Protein AF-A0A0S4WF30-F1 (afdb_monomer_lite)

Sequence (132 aa):
MYVVAPAELFLPPLSKRRRCMREQTQSPQMLAFARQHQLIAQLAAQAGRIGKRAKPPVAATVRQLDTVSEQIHAMTEDTCARLLNVSTGLVGILQLLEVWSDRAWECRCLHCLLAPLKRELDGALNDVQGML

Secondary structure (DSSP, 8-state):
--PPP-----PPPS-------------TTTTHHHHHHHHHHHHHHHHTTS-TTTHHHHHHHHHHHHHHHHHHHHHHHHHHHHHHHHHHHHHHHHHHHHHHTTT-HHHHHHHHHHHHHHHHHHHHHHHHHHH-

Structure (mmCIF, N/CA/C/O backbone):
data_AF-A0A0S4WF30-F1
#
_entry.id   AF-A0A0S4WF30-F1
#
loop_
_atom_site.group_PDB
_atom_site.id
_atom_site.type_symbol
_atom_site.label_atom_id
_atom_site.label_alt_id
_atom_site.label_comp_id
_atom_site.label_asym_id
_atom_site.label_entity_id
_atom_site.label_seq_id
_atom_site.pdbx_PDB_ins_code
_atom_site.Cartn_x
_atom_site.Cartn_y
_atom_site.Cartn_z
_atom_site.occupancy
_atom_site.B_iso_or_equiv
_atom_site.auth_seq_id
_atom_site.auth_comp_id
_atom_site.auth_asym_id
_atom_site.auth_atom_id
_atom_site.pdbx_PDB_model_num
ATOM 1 N N . MET A 1 1 ? 56.055 -41.477 -17.124 1.00 40.41 1 MET A N 1
ATOM 2 C CA . MET A 1 1 ? 55.718 -40.459 -16.101 1.00 40.41 1 MET A CA 1
ATOM 3 C C . MET A 1 1 ? 55.179 -39.262 -16.870 1.00 40.41 1 MET A C 1
ATOM 5 O O . MET A 1 1 ? 55.963 -38.641 -17.560 1.00 40.41 1 MET A O 1
ATOM 9 N N . TYR A 1 2 ? 53.883 -38.985 -16.981 1.00 37.72 2 TYR 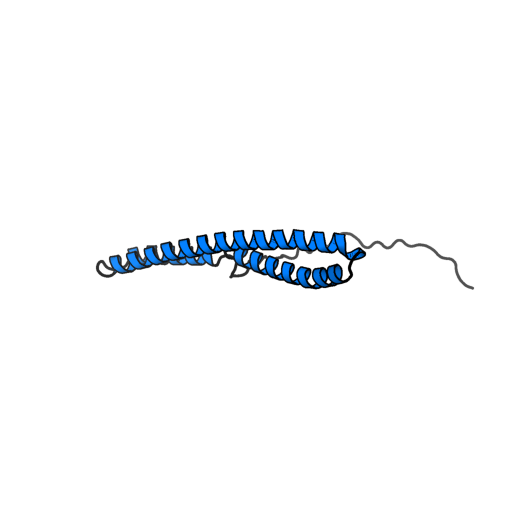A N 1
ATOM 10 C CA . TYR A 1 2 ? 52.804 -39.004 -15.989 1.00 37.72 2 TYR A CA 1
ATOM 11 C C . TYR A 1 2 ? 51.571 -39.807 -16.445 1.00 37.72 2 TYR A C 1
ATOM 13 O O . TYR A 1 2 ? 51.490 -40.256 -17.582 1.00 37.72 2 TYR A O 1
ATOM 21 N N . VAL A 1 3 ? 50.692 -40.059 -15.478 1.00 40.78 3 VAL A N 1
ATOM 22 C CA . VAL A 1 3 ? 49.740 -41.171 -15.367 1.00 40.78 3 VAL A CA 1
ATOM 23 C C . VAL A 1 3 ? 48.350 -40.827 -15.921 1.00 40.78 3 VAL A C 1
ATOM 25 O O . VAL A 1 3 ? 47.902 -39.686 -15.867 1.00 40.78 3 VAL A O 1
ATOM 28 N N . VAL A 1 4 ? 47.710 -41.872 -16.446 1.00 38.12 4 VAL A N 1
ATOM 29 C CA . VAL A 1 4 ? 46.354 -42.003 -17.003 1.00 38.12 4 VAL A CA 1
ATOM 30 C C . VAL A 1 4 ? 45.255 -41.752 -15.949 1.00 38.12 4 VAL A C 1
ATOM 32 O O . VAL A 1 4 ? 45.435 -42.069 -14.777 1.00 38.12 4 VAL A O 1
ATOM 35 N N . ALA A 1 5 ? 44.115 -41.197 -16.383 1.00 43.31 5 ALA A N 1
ATOM 36 C CA . ALA A 1 5 ? 42.891 -40.946 -15.601 1.00 43.31 5 ALA A CA 1
ATOM 37 C C . ALA A 1 5 ? 42.249 -42.234 -15.014 1.00 43.31 5 ALA A C 1
ATOM 39 O O . ALA A 1 5 ? 42.604 -43.335 -15.438 1.00 43.31 5 ALA A O 1
ATOM 40 N N . PRO A 1 6 ? 41.257 -42.128 -14.101 1.00 46.47 6 PRO A N 1
ATOM 41 C CA . PRO A 1 6 ? 39.880 -42.144 -14.613 1.00 46.47 6 PRO A CA 1
ATOM 42 C C . PRO A 1 6 ? 38.854 -41.298 -13.833 1.00 46.47 6 PRO A C 1
ATOM 44 O O . PRO A 1 6 ? 39.090 -40.791 -12.739 1.00 46.47 6 PRO A O 1
ATOM 47 N N . ALA A 1 7 ? 37.695 -41.163 -14.475 1.00 46.97 7 ALA A N 1
ATOM 48 C CA . ALA A 1 7 ? 36.462 -40.581 -13.977 1.00 46.97 7 ALA A CA 1
ATOM 49 C C . ALA A 1 7 ? 35.931 -41.296 -12.725 1.00 46.97 7 ALA A C 1
ATOM 51 O O . ALA A 1 7 ? 35.759 -42.508 -12.740 1.00 46.97 7 ALA A O 1
ATOM 52 N N . GLU A 1 8 ? 35.565 -40.520 -11.708 1.00 40.75 8 GLU A N 1
ATOM 53 C CA . GLU A 1 8 ? 34.699 -40.952 -10.611 1.00 40.75 8 GLU A CA 1
ATOM 54 C C . GLU A 1 8 ? 33.639 -39.864 -10.401 1.00 40.75 8 GLU A C 1
ATOM 56 O O . GLU A 1 8 ? 33.913 -38.752 -9.942 1.00 40.75 8 GLU A O 1
ATOM 61 N N . LEU A 1 9 ? 32.415 -40.196 -10.818 1.00 46.38 9 LEU A N 1
ATOM 62 C CA . 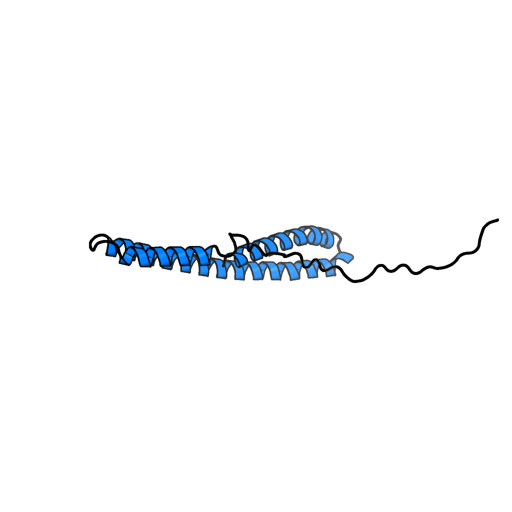LEU A 1 9 ? 31.187 -39.515 -10.438 1.00 46.38 9 LEU A CA 1
ATOM 63 C C . LEU A 1 9 ? 31.073 -39.516 -8.909 1.00 46.38 9 LEU A C 1
ATOM 65 O O . LEU A 1 9 ? 30.787 -40.551 -8.318 1.00 46.38 9 LEU A O 1
ATOM 69 N N . PHE A 1 10 ? 31.176 -38.351 -8.275 1.00 42.16 10 PHE A N 1
ATOM 70 C CA . PHE A 1 10 ? 30.738 -38.174 -6.890 1.00 42.16 10 PHE A CA 1
ATOM 71 C C . PHE A 1 10 ? 29.670 -37.084 -6.810 1.00 42.16 10 PHE A C 1
ATOM 73 O O . PHE A 1 10 ? 29.922 -35.929 -6.476 1.00 42.16 10 PHE A O 1
ATOM 80 N N . LEU A 1 11 ? 28.441 -37.495 -7.127 1.00 44.25 11 LEU A N 1
ATOM 81 C CA . LEU A 1 11 ? 27.222 -36.887 -6.601 1.00 44.25 11 LEU A CA 1
ATOM 82 C C . LEU A 1 11 ? 27.082 -37.289 -5.122 1.00 44.25 11 LEU A C 1
ATOM 84 O O . LEU A 1 11 ? 26.982 -38.485 -4.843 1.00 44.25 11 LEU A O 1
ATOM 88 N N . PRO A 1 12 ? 27.019 -36.349 -4.163 1.00 52.84 12 PRO A N 1
ATOM 89 C CA . PRO A 1 12 ? 26.540 -36.651 -2.823 1.00 52.84 12 PRO A CA 1
ATOM 90 C C . PRO A 1 12 ? 24.999 -36.548 -2.746 1.00 52.84 12 PRO A C 1
ATOM 92 O O . PRO A 1 12 ? 24.372 -35.852 -3.549 1.00 52.84 12 PRO A O 1
ATOM 95 N N . PRO A 1 13 ? 24.360 -37.258 -1.798 1.00 40.44 13 PRO A N 1
ATOM 96 C CA . PRO A 1 13 ? 22.966 -37.675 -1.907 1.00 40.44 13 PRO A CA 1
ATOM 97 C C . PRO A 1 13 ? 21.943 -36.605 -1.501 1.00 40.44 13 PRO A C 1
ATOM 99 O O . PRO A 1 13 ? 22.110 -35.853 -0.537 1.00 40.44 13 PRO A O 1
ATOM 102 N N . LEU A 1 14 ? 20.804 -36.643 -2.199 1.00 49.72 14 LEU A N 1
ATOM 103 C CA . LEU A 1 14 ? 19.533 -36.033 -1.819 1.00 49.72 14 LEU A CA 1
ATOM 104 C C . LEU A 1 14 ? 18.993 -36.670 -0.532 1.00 49.72 14 LEU A C 1
ATOM 106 O O . LEU A 1 14 ? 18.210 -37.609 -0.593 1.00 49.72 14 LEU A O 1
ATOM 110 N N . SER A 1 15 ? 19.357 -36.139 0.634 1.00 46.88 15 SER A N 1
ATOM 111 C CA . SER A 1 15 ? 18.512 -36.218 1.835 1.00 46.88 15 SER A CA 1
ATOM 112 C C . SER A 1 15 ? 19.164 -35.510 3.014 1.00 46.88 15 SER A C 1
ATOM 114 O O . SER A 1 15 ? 19.949 -36.098 3.754 1.00 46.88 15 SER A O 1
ATOM 116 N N . LYS A 1 16 ? 18.752 -34.270 3.269 1.00 39.53 16 LYS A N 1
ATOM 117 C CA . LYS A 1 16 ? 18.516 -33.809 4.639 1.00 39.53 16 LYS A CA 1
ATOM 118 C C . LYS A 1 16 ? 17.561 -32.633 4.596 1.00 39.53 16 LYS A C 1
ATOM 120 O O . LYS A 1 16 ? 17.930 -31.488 4.357 1.00 39.53 16 LYS A O 1
ATOM 125 N N . ARG A 1 17 ? 16.297 -32.977 4.846 1.00 49.06 17 ARG A N 1
ATOM 126 C CA . ARG A 1 17 ? 15.286 -32.101 5.426 1.00 49.06 17 ARG A CA 1
ATOM 127 C C . ARG A 1 17 ? 15.953 -31.122 6.397 1.00 49.06 17 ARG A C 1
ATOM 129 O O . ARG A 1 17 ? 16.301 -31.494 7.511 1.00 49.06 17 ARG A O 1
ATOM 136 N N . ARG A 1 18 ? 16.039 -29.862 5.999 1.00 42.53 18 ARG A N 1
ATOM 137 C CA . ARG A 1 18 ? 15.764 -28.749 6.901 1.00 42.53 18 ARG A CA 1
ATOM 138 C C . ARG A 1 18 ? 14.727 -27.868 6.229 1.00 42.53 18 ARG A C 1
ATOM 140 O O . ARG A 1 18 ? 14.990 -26.764 5.780 1.00 42.53 18 ARG A O 1
ATOM 147 N N . ARG A 1 19 ? 13.497 -28.391 6.245 1.00 48.81 19 ARG A N 1
ATOM 148 C CA . ARG A 1 19 ? 12.309 -27.585 6.533 1.00 48.81 19 ARG A CA 1
ATOM 149 C C . ARG A 1 19 ? 12.519 -27.022 7.946 1.00 48.81 19 ARG A C 1
ATOM 151 O O . ARG A 1 19 ? 11.948 -27.522 8.906 1.00 48.81 19 ARG A O 1
ATOM 158 N N . CYS A 1 20 ? 13.455 -26.087 8.088 1.00 33.12 20 CYS A N 1
ATOM 159 C CA . CYS A 1 20 ? 13.509 -25.251 9.267 1.00 33.12 20 CYS A CA 1
ATOM 160 C C . CYS A 1 20 ? 12.384 -24.266 9.043 1.00 33.12 20 CYS A C 1
ATOM 162 O O . CYS A 1 20 ? 12.428 -23.489 8.091 1.00 33.12 20 CYS A O 1
ATOM 164 N N . MET A 1 21 ? 11.341 -24.423 9.848 1.00 37.91 21 MET A N 1
ATOM 165 C CA . MET A 1 21 ? 10.472 -23.347 10.272 1.00 37.91 21 MET A CA 1
ATOM 166 C C . MET A 1 21 ? 11.028 -21.968 9.879 1.00 37.91 21 MET A C 1
ATOM 168 O O . MET A 1 21 ? 11.776 -21.355 10.629 1.00 37.91 21 MET A O 1
ATOM 172 N N . ARG A 1 22 ? 10.554 -21.414 8.758 1.00 39.84 22 ARG A N 1
ATOM 173 C CA . ARG A 1 22 ? 9.911 -20.117 8.917 1.00 39.84 22 ARG A CA 1
ATOM 174 C C . ARG A 1 22 ? 8.652 -20.436 9.705 1.00 39.84 22 ARG A C 1
ATOM 176 O O . ARG A 1 22 ? 7.573 -20.604 9.153 1.00 39.84 22 ARG A O 1
ATOM 183 N N . GLU A 1 23 ? 8.834 -20.592 11.013 1.00 39.62 23 GLU A N 1
ATOM 184 C CA . GLU A 1 23 ? 7.967 -19.926 11.956 1.00 39.62 23 GLU A CA 1
ATOM 185 C C . GLU A 1 23 ? 7.931 -18.514 11.394 1.00 39.62 23 GLU A C 1
ATOM 187 O O . GLU A 1 23 ? 8.845 -17.712 11.569 1.00 39.62 23 GLU A O 1
ATOM 192 N N . GLN A 1 24 ? 6.926 -18.261 10.559 1.00 42.97 24 GLN A N 1
ATOM 193 C CA . GLN A 1 24 ? 6.310 -16.965 10.545 1.00 42.97 24 GLN A CA 1
ATOM 194 C C . GLN A 1 24 ? 5.841 -16.807 11.988 1.00 42.97 24 GLN A C 1
ATOM 196 O O . GLN A 1 24 ? 4.691 -17.068 12.324 1.00 42.97 24 GLN A O 1
ATOM 201 N N . THR A 1 25 ? 6.761 -16.421 12.870 1.00 41.66 25 THR A N 1
ATOM 202 C CA . THR A 1 25 ? 6.468 -15.428 13.878 1.00 41.66 25 THR A CA 1
ATOM 203 C C . THR A 1 25 ? 5.959 -14.258 13.064 1.00 41.66 25 THR A C 1
ATOM 205 O O . THR A 1 25 ? 6.712 -13.402 12.605 1.00 41.66 25 THR A O 1
ATOM 208 N N . GLN A 1 26 ? 4.667 -14.339 12.739 1.00 45.50 26 GLN A N 1
ATOM 209 C CA . GLN A 1 26 ? 3.921 -13.245 12.185 1.00 45.50 26 GLN A CA 1
ATOM 210 C C . GLN A 1 26 ? 4.251 -12.086 13.114 1.00 45.50 26 GLN A C 1
ATOM 212 O O . GLN A 1 26 ? 4.047 -12.207 14.325 1.00 45.50 26 GLN A O 1
ATOM 217 N N . SER A 1 27 ? 4.927 -11.066 12.577 1.00 50.53 27 SER A N 1
ATOM 218 C CA . SER A 1 27 ? 5.372 -9.919 13.361 1.00 50.53 27 SER A CA 1
ATOM 219 C C . SER A 1 27 ? 4.216 -9.486 14.269 1.00 50.53 27 SER A C 1
ATOM 221 O O . SER A 1 27 ? 3.081 -9.463 13.791 1.00 50.53 27 SER A O 1
ATOM 223 N N . PRO A 1 28 ? 4.449 -9.122 15.541 1.00 52.78 28 PRO A N 1
ATOM 224 C CA . PRO A 1 28 ? 3.408 -8.585 16.421 1.00 52.78 28 PRO A CA 1
ATOM 225 C C . PRO A 1 28 ? 2.596 -7.435 15.793 1.00 52.78 28 PRO A C 1
ATOM 227 O O . PRO A 1 28 ? 1.497 -7.138 16.251 1.00 52.78 28 PRO A O 1
ATOM 230 N N . GLN A 1 29 ? 3.134 -6.794 14.749 1.00 54.16 29 GLN A N 1
ATOM 231 C CA . GLN A 1 29 ? 2.487 -5.744 13.965 1.00 54.16 29 GLN A CA 1
ATOM 232 C C . GLN A 1 29 ? 1.449 -6.276 12.955 1.00 54.16 29 GLN A C 1
ATOM 234 O O . GLN A 1 29 ? 0.483 -5.570 12.690 1.00 54.16 29 GLN A O 1
ATOM 239 N N . MET A 1 30 ? 1.569 -7.515 12.455 1.00 58.00 30 MET A N 1
ATOM 240 C CA . MET A 1 30 ? 0.707 -8.085 11.396 1.00 58.00 30 MET A CA 1
ATOM 241 C C . MET A 1 30 ? -0.727 -8.449 11.835 1.00 58.00 30 MET A C 1
ATOM 243 O O . MET A 1 30 ? -1.427 -9.181 11.153 1.00 58.00 30 MET A O 1
ATOM 247 N N . LEU A 1 31 ? -1.170 -7.999 13.005 1.00 68.12 31 LEU A N 1
ATOM 248 C CA . LEU A 1 31 ? -2.553 -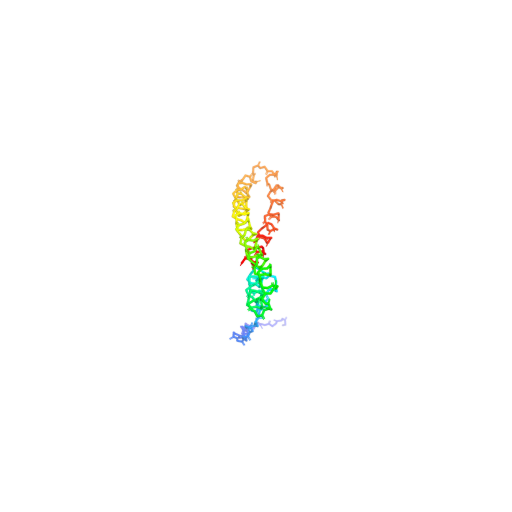8.158 13.470 1.00 68.12 31 LEU A CA 1
ATOM 249 C C . LEU A 1 31 ? -2.948 -6.972 14.361 1.00 68.12 31 LEU A C 1
ATOM 251 O O . LEU A 1 31 ? -3.708 -7.129 15.319 1.00 68.12 31 LEU A O 1
ATOM 255 N N . ALA A 1 32 ? -2.376 -5.788 14.118 1.00 75.81 32 ALA A N 1
ATOM 256 C CA . ALA A 1 32 ? -2.567 -4.632 14.989 1.00 75.81 32 ALA A CA 1
ATOM 257 C C . ALA A 1 32 ? -4.049 -4.231 15.087 1.00 75.81 32 ALA A C 1
ATOM 259 O O . ALA A 1 32 ? -4.547 -4.038 16.201 1.00 75.81 32 ALA A O 1
ATOM 260 N N . PHE A 1 33 ? -4.775 -4.200 13.961 1.00 77.06 33 PHE A N 1
ATOM 261 C CA . PHE A 1 33 ? -6.203 -3.868 13.955 1.00 77.06 33 PHE A CA 1
ATOM 262 C C . PHE A 1 33 ? -7.065 -4.974 14.558 1.00 77.06 33 PHE A C 1
ATOM 264 O O . PHE A 1 33 ? -7.904 -4.691 15.415 1.00 77.06 33 PHE A O 1
ATOM 271 N N . ALA A 1 34 ? -6.806 -6.239 14.221 1.00 77.75 34 ALA A N 1
ATOM 272 C CA . ALA A 1 34 ? -7.489 -7.372 14.847 1.00 77.75 34 ALA A CA 1
ATOM 273 C C . ALA A 1 34 ? -7.310 -7.371 16.380 1.00 77.75 34 ALA A C 1
ATOM 275 O O . ALA A 1 34 ? -8.262 -7.579 17.140 1.00 77.75 34 ALA A O 1
ATOM 276 N N . ARG A 1 35 ? -6.096 -7.063 16.858 1.00 82.12 35 ARG A N 1
ATOM 277 C CA . ARG A 1 35 ? -5.797 -6.950 18.288 1.00 82.12 35 ARG A CA 1
ATOM 278 C C . ARG A 1 35 ? -6.489 -5.750 18.927 1.00 82.12 35 ARG A C 1
ATOM 280 O O . ARG A 1 35 ? -7.013 -5.885 20.033 1.00 82.12 35 ARG A O 1
ATOM 287 N N . GLN A 1 36 ? -6.500 -4.603 18.254 1.00 86.12 36 GLN A N 1
ATOM 288 C CA . GLN A 1 36 ? -7.219 -3.412 18.701 1.00 86.12 36 GLN A CA 1
ATOM 289 C C . GLN A 1 36 ? -8.713 -3.712 18.861 1.00 86.12 36 GLN A C 1
ATOM 291 O O . GLN A 1 36 ? -9.264 -3.478 19.936 1.00 86.12 36 GLN A O 1
ATOM 296 N N . HIS A 1 37 ? -9.342 -4.312 17.851 1.00 83.38 37 HIS A N 1
ATOM 297 C CA . HIS A 1 37 ? -10.760 -4.663 17.880 1.00 83.38 37 HIS A CA 1
ATOM 298 C C . HIS A 1 37 ? -11.078 -5.642 19.023 1.00 83.38 37 HIS A C 1
ATOM 300 O O . HIS A 1 37 ? -12.039 -5.460 19.771 1.00 83.38 37 HIS A O 1
ATOM 306 N N . GLN A 1 38 ? -10.209 -6.635 19.253 1.00 85.00 38 GLN A N 1
ATOM 307 C CA . GLN A 1 38 ? -10.334 -7.544 20.394 1.00 85.00 38 GLN A CA 1
ATOM 308 C C . GLN A 1 38 ? -10.276 -6.806 21.744 1.00 85.00 38 GLN A C 1
ATOM 310 O O . GLN A 1 38 ? -11.043 -7.129 22.654 1.00 85.00 38 GLN A O 1
ATOM 315 N N . LEU A 1 39 ? -9.370 -5.836 21.906 1.00 84.81 39 LEU A N 1
ATOM 316 C CA . LEU A 1 39 ? -9.248 -5.061 23.145 1.00 84.81 39 LEU A CA 1
ATOM 317 C C . LEU A 1 39 ? -10.472 -4.168 23.382 1.00 84.81 39 LEU A C 1
ATOM 319 O O . LEU A 1 39 ? -10.934 -4.078 24.522 1.00 84.81 39 LEU A O 1
ATOM 323 N N . ILE A 1 40 ? -11.038 -3.569 22.330 1.00 86.06 40 ILE A N 1
ATOM 324 C CA . ILE A 1 40 ? -12.271 -2.778 22.446 1.00 86.06 40 ILE A CA 1
ATOM 325 C C . ILE A 1 40 ? -13.451 -3.684 22.828 1.00 86.06 40 ILE A C 1
ATOM 327 O O . ILE A 1 40 ? -14.179 -3.371 23.772 1.00 86.06 40 ILE A O 1
ATOM 331 N N . ALA A 1 41 ? -13.570 -4.871 22.225 1.00 82.62 41 ALA A N 1
ATOM 332 C CA . ALA A 1 41 ? -14.585 -5.856 22.607 1.00 82.62 41 ALA A CA 1
ATOM 333 C C . ALA A 1 41 ? -14.443 -6.314 24.076 1.00 82.62 41 ALA A C 1
ATOM 335 O O . ALA A 1 41 ? -15.437 -6.471 24.795 1.00 82.62 41 ALA A O 1
ATOM 336 N N . GLN A 1 42 ? -13.210 -6.486 24.568 1.00 84.94 42 GLN A N 1
ATOM 337 C CA . GLN A 1 42 ? -12.951 -6.791 25.981 1.00 84.94 42 GLN A CA 1
ATOM 338 C C . GLN A 1 42 ? -13.346 -5.632 26.903 1.00 84.94 42 GLN A C 1
ATOM 340 O O . GLN A 1 42 ? -13.972 -5.868 27.941 1.00 84.94 42 GLN A O 1
ATOM 345 N N . LEU A 1 43 ? -13.040 -4.390 26.518 1.00 85.12 43 LEU A N 1
ATOM 346 C CA . LEU A 1 43 ? -13.479 -3.188 27.229 1.00 85.12 43 LEU A CA 1
ATOM 347 C C . LEU A 1 43 ? -15.011 -3.082 27.258 1.00 85.12 43 LEU A C 1
ATOM 349 O O . LEU A 1 43 ? -15.575 -2.794 28.314 1.00 85.12 43 LEU A O 1
ATOM 353 N N . ALA A 1 44 ? -15.697 -3.405 26.157 1.00 81.62 44 ALA A N 1
ATOM 354 C CA . ALA A 1 44 ? -17.159 -3.460 26.085 1.00 81.62 44 ALA A CA 1
ATOM 355 C C . ALA A 1 44 ? -17.745 -4.456 27.095 1.00 81.62 44 ALA A C 1
ATOM 357 O O . ALA A 1 44 ? -18.659 -4.133 27.864 1.00 81.62 44 ALA A O 1
ATOM 358 N N . ALA A 1 45 ? -17.180 -5.666 27.137 1.00 82.44 45 ALA A N 1
ATOM 359 C CA . ALA A 1 45 ? -17.609 -6.718 28.052 1.00 82.44 45 ALA A CA 1
ATOM 360 C C . ALA A 1 45 ? -17.379 -6.336 29.526 1.00 82.44 45 ALA A C 1
ATOM 362 O O . ALA A 1 45 ? -18.209 -6.639 30.389 1.00 82.44 45 ALA A O 1
ATOM 363 N N . GLN A 1 46 ? -16.276 -5.642 29.825 1.00 80.69 46 GLN A N 1
ATOM 364 C CA . GLN A 1 46 ? -15.968 -5.148 31.169 1.00 80.69 46 GLN A CA 1
ATOM 365 C C . GLN A 1 46 ? -16.868 -3.977 31.576 1.00 80.69 46 GLN A C 1
ATOM 367 O O . GLN A 1 46 ? -17.368 -3.969 32.701 1.00 80.69 46 GLN A O 1
ATOM 372 N N . ALA A 1 47 ? -17.167 -3.051 30.661 1.00 77.44 47 ALA A N 1
ATOM 373 C CA . ALA A 1 47 ? -18.109 -1.953 30.881 1.00 77.44 47 ALA A CA 1
ATOM 374 C C . ALA A 1 47 ? -19.497 -2.458 31.312 1.00 77.44 47 ALA A C 1
ATOM 376 O O . ALA A 1 47 ? -20.141 -1.872 32.184 1.00 77.44 47 ALA A O 1
ATOM 377 N N . GLY A 1 48 ? -19.927 -3.608 30.779 1.00 70.31 48 GLY A N 1
ATOM 378 C CA . GLY A 1 48 ? -21.157 -4.297 31.175 1.00 70.31 48 GLY A CA 1
ATOM 379 C C . GLY A 1 48 ? -21.226 -4.697 32.659 1.00 70.31 48 GLY A C 1
ATOM 380 O O . GLY A 1 48 ? -22.331 -4.837 33.195 1.00 70.31 48 GLY A O 1
ATOM 381 N N . ARG A 1 49 ? -20.075 -4.835 33.331 1.00 75.94 49 ARG A N 1
ATOM 382 C CA . ARG A 1 49 ? -19.941 -5.249 34.741 1.00 75.94 49 ARG A CA 1
ATOM 383 C C . ARG A 1 49 ? -19.783 -4.073 35.714 1.00 75.94 49 ARG A C 1
ATOM 385 O O . ARG A 1 49 ? -19.863 -4.277 36.921 1.00 75.94 49 ARG A O 1
ATOM 392 N N . ILE A 1 50 ? -19.586 -2.853 35.211 1.00 76.00 50 ILE A N 1
ATOM 393 C CA . ILE A 1 50 ? -19.397 -1.648 36.030 1.00 76.00 50 ILE A CA 1
ATOM 394 C C . ILE A 1 50 ? -20.739 -1.188 36.631 1.00 76.00 50 ILE A C 1
ATOM 396 O O . ILE A 1 50 ? -21.805 -1.335 36.023 1.00 76.00 50 ILE A O 1
ATOM 400 N N . GLY A 1 51 ? -20.692 -0.628 37.846 1.00 70.25 51 GLY A N 1
ATOM 401 C CA . GLY A 1 51 ? -21.861 -0.128 38.577 1.00 70.25 51 GLY A CA 1
ATOM 402 C C . GLY A 1 51 ? -22.722 0.864 37.776 1.00 70.25 51 GLY A C 1
ATOM 403 O O . GLY A 1 51 ? -22.230 1.609 36.927 1.00 70.25 51 GLY A O 1
ATOM 404 N N . LYS A 1 52 ? -24.031 0.898 38.081 1.00 67.88 52 LYS A N 1
ATOM 405 C CA . LYS A 1 52 ? -25.093 1.570 37.294 1.00 67.88 52 LYS A CA 1
ATOM 406 C C . LYS A 1 52 ? -24.788 3.018 36.867 1.00 67.88 52 LYS A C 1
ATOM 408 O O . LYS A 1 52 ? -25.261 3.436 35.818 1.00 67.88 52 LYS A O 1
ATOM 413 N N . ARG A 1 53 ? -24.007 3.771 37.652 1.00 62.09 53 ARG A N 1
ATOM 414 C CA . ARG A 1 53 ? -23.712 5.197 37.417 1.00 62.09 53 ARG A CA 1
ATOM 415 C C . ARG A 1 53 ? -22.589 5.446 36.399 1.00 62.09 53 ARG A C 1
ATOM 417 O O . ARG A 1 53 ? -22.636 6.449 35.701 1.00 62.09 53 ARG A O 1
ATOM 424 N N . ALA A 1 54 ? -21.619 4.537 36.286 1.00 63.00 54 ALA A N 1
ATOM 425 C CA . ALA A 1 54 ? -20.504 4.642 35.335 1.00 63.00 54 ALA A CA 1
ATOM 426 C C . ALA A 1 54 ? -20.717 3.806 34.057 1.00 63.00 54 ALA A C 1
ATOM 428 O O . ALA A 1 54 ? -20.037 4.006 33.057 1.00 63.00 54 ALA A O 1
ATOM 429 N N . LYS A 1 55 ? -21.712 2.914 34.050 1.00 72.00 55 LYS A N 1
ATOM 430 C CA . LYS A 1 55 ? -22.078 2.071 32.905 1.00 72.00 55 LYS A CA 1
ATOM 431 C C . LYS A 1 55 ? -22.426 2.845 31.610 1.00 72.00 55 LYS A C 1
ATOM 433 O O . LYS A 1 55 ? -21.885 2.477 30.570 1.00 72.00 55 LYS A O 1
ATOM 438 N N . PRO A 1 56 ? -23.270 3.903 31.623 1.00 72.19 56 PRO A N 1
ATOM 439 C CA . PRO A 1 56 ? -23.611 4.634 30.400 1.00 72.19 56 PRO A CA 1
ATOM 440 C C . PRO A 1 56 ? -22.447 5.404 29.743 1.00 72.19 56 PRO A C 1
ATOM 442 O O . PRO A 1 56 ? -22.274 5.233 28.537 1.00 72.19 56 PRO A O 1
ATOM 445 N N . PRO A 1 57 ? -21.622 6.202 30.458 1.00 76.19 57 PRO A N 1
ATOM 446 C CA . PRO A 1 57 ? -20.516 6.918 29.821 1.00 76.19 57 PRO A CA 1
ATOM 447 C C . PRO A 1 57 ? -19.435 5.965 29.303 1.00 76.19 57 PRO A C 1
ATOM 449 O O . PRO A 1 57 ? -18.953 6.158 28.194 1.00 76.19 57 PRO A O 1
ATOM 452 N N . VAL A 1 58 ? -19.115 4.889 30.035 1.00 79.50 58 VAL A N 1
ATOM 453 C CA . VAL A 1 58 ? -18.115 3.909 29.576 1.00 79.50 58 VAL A CA 1
ATOM 454 C C . VAL A 1 58 ? -18.608 3.161 28.333 1.00 79.50 58 VAL A C 1
ATOM 456 O O . VAL A 1 58 ? -17.856 3.007 27.375 1.00 79.50 58 VAL A O 1
ATOM 459 N N . ALA A 1 59 ? -19.879 2.748 28.293 1.00 78.69 59 ALA A N 1
ATOM 460 C CA . ALA A 1 59 ? -20.448 2.118 27.101 1.00 78.69 59 ALA A CA 1
ATOM 461 C C . ALA A 1 59 ? -20.480 3.067 25.887 1.00 78.69 59 ALA A C 1
ATOM 463 O O . ALA A 1 59 ? -20.272 2.621 24.760 1.00 78.69 59 ALA A O 1
ATOM 464 N N . ALA A 1 60 ? -20.716 4.366 26.104 1.00 82.19 60 ALA A N 1
ATOM 465 C CA . ALA A 1 60 ? -20.664 5.368 25.042 1.00 82.19 60 ALA A CA 1
ATOM 466 C C . ALA A 1 60 ? -19.241 5.536 24.485 1.00 82.19 60 ALA A C 1
ATOM 468 O O . ALA A 1 60 ? -19.063 5.508 23.270 1.00 82.19 60 ALA A O 1
ATOM 469 N N . THR A 1 61 ? -18.228 5.631 25.353 1.00 83.56 61 THR A N 1
ATOM 470 C CA . THR A 1 61 ? -16.820 5.728 24.936 1.00 83.56 61 THR A CA 1
ATOM 471 C C . THR A 1 61 ? -16.359 4.488 24.173 1.00 83.56 61 THR A C 1
ATOM 473 O O . THR A 1 61 ? -15.670 4.618 23.167 1.00 83.56 61 THR A O 1
ATOM 476 N N . VAL A 1 62 ? -16.769 3.288 24.595 1.00 86.19 62 VAL A N 1
ATOM 477 C CA . VAL A 1 62 ? -16.430 2.049 23.877 1.00 86.19 62 VAL A CA 1
ATOM 478 C C . VAL A 1 62 ? -17.024 2.037 22.466 1.00 86.19 62 VAL A C 1
ATOM 480 O O . VAL A 1 62 ? -16.300 1.774 21.514 1.00 86.19 62 VAL A O 1
ATOM 483 N N . ARG A 1 63 ? -18.294 2.428 22.298 1.00 83.25 63 ARG A N 1
ATOM 484 C CA . ARG A 1 63 ? -18.908 2.540 20.961 1.00 83.25 63 ARG A CA 1
ATOM 485 C C . ARG A 1 63 ? -18.214 3.572 20.071 1.00 83.25 63 ARG A C 1
ATOM 487 O O . ARG A 1 63 ? -18.113 3.376 18.863 1.00 83.25 63 ARG A O 1
ATOM 494 N N . GLN A 1 64 ? -17.753 4.679 20.656 1.00 85.94 64 GLN A N 1
ATOM 495 C CA . GLN A 1 64 ? -16.966 5.673 19.925 1.00 85.94 64 GLN A CA 1
ATOM 496 C C . GLN A 1 64 ? -15.616 5.101 19.484 1.00 85.94 64 GLN A C 1
ATOM 498 O O . GLN A 1 64 ? -15.206 5.351 18.355 1.00 85.94 64 GLN A O 1
ATOM 503 N N . LEU A 1 65 ? -14.954 4.308 20.331 1.00 88.94 65 LEU A N 1
ATOM 504 C CA . LEU A 1 65 ? -13.717 3.613 19.971 1.00 88.94 65 LEU A CA 1
ATOM 505 C C . LEU A 1 65 ? -13.937 2.604 18.839 1.00 88.94 65 LEU A C 1
ATOM 507 O O . LEU A 1 65 ? -13.128 2.583 17.916 1.00 88.94 65 LEU A O 1
ATOM 511 N N . ASP A 1 66 ? -15.030 1.835 18.869 1.00 86.25 66 ASP A N 1
ATOM 512 C CA . ASP A 1 66 ? -15.400 0.929 17.770 1.00 86.25 66 ASP A CA 1
ATOM 513 C C . ASP A 1 66 ? -15.586 1.710 16.461 1.00 86.25 66 ASP A C 1
ATOM 515 O O . ASP A 1 66 ? -14.952 1.401 15.455 1.00 86.25 66 ASP A O 1
ATOM 519 N N . THR A 1 67 ? -16.365 2.797 16.501 1.00 86.31 67 THR A N 1
ATOM 520 C CA . THR A 1 67 ? -16.632 3.641 15.321 1.00 86.31 67 THR A CA 1
ATOM 521 C C . THR A 1 67 ? -15.345 4.236 14.744 1.00 86.31 67 THR A C 1
ATOM 523 O O . THR A 1 67 ? -15.128 4.213 13.535 1.00 86.31 67 THR A O 1
ATOM 526 N N . VAL A 1 68 ? -14.467 4.772 15.599 1.00 87.75 68 VAL A N 1
ATOM 527 C CA . VAL A 1 68 ? -13.176 5.328 15.164 1.00 87.75 68 VAL A CA 1
ATOM 528 C C . VAL A 1 68 ? -12.273 4.225 14.613 1.00 87.75 68 VAL A C 1
ATOM 530 O O . VAL A 1 68 ? -11.586 4.446 13.620 1.00 87.75 68 VAL A O 1
ATOM 533 N N . SER A 1 69 ? -12.289 3.030 15.208 1.00 88.44 69 SER A N 1
ATOM 534 C CA . SER A 1 69 ? -11.516 1.892 14.707 1.00 88.44 69 SER A CA 1
ATOM 535 C C . SER A 1 69 ? -11.970 1.467 13.310 1.00 88.44 69 SER A C 1
ATOM 537 O O . SER A 1 69 ? -11.120 1.232 12.455 1.00 88.44 69 SER A O 1
ATOM 539 N N . GLU A 1 70 ? -13.280 1.395 13.066 1.00 88.06 70 GLU A N 1
ATOM 540 C CA . GLU A 1 70 ? -13.842 1.087 11.744 1.00 88.06 70 GLU A CA 1
ATOM 541 C C . GLU A 1 70 ? -13.479 2.160 10.710 1.00 88.06 70 GLU A C 1
ATOM 543 O O . GLU A 1 70 ? -13.091 1.836 9.589 1.00 88.06 70 GLU A O 1
ATOM 548 N N . GLN A 1 71 ? -13.534 3.440 11.092 1.00 88.88 71 GLN A N 1
ATOM 549 C CA . GLN A 1 71 ? -13.136 4.548 10.217 1.00 88.88 71 GLN A CA 1
ATOM 550 C C . GLN A 1 71 ? -11.653 4.496 9.849 1.00 88.88 71 GLN A C 1
ATOM 552 O O . GLN A 1 71 ? -11.308 4.706 8.687 1.00 88.88 71 GLN A O 1
ATOM 557 N N . ILE A 1 72 ? -10.778 4.210 10.820 1.00 88.50 72 ILE A N 1
ATOM 558 C CA . ILE A 1 72 ? -9.344 4.049 10.558 1.00 88.50 72 ILE A CA 1
ATOM 559 C C . ILE A 1 72 ? -9.130 2.872 9.605 1.00 88.50 72 ILE A C 1
ATOM 561 O O . ILE A 1 72 ? -8.436 3.046 8.610 1.00 88.50 72 ILE A O 1
ATOM 565 N N . HIS A 1 73 ? -9.769 1.724 9.853 1.00 88.69 73 HIS A N 1
ATOM 566 C CA . HIS A 1 73 ? -9.651 0.547 8.991 1.00 88.69 73 HIS A CA 1
ATOM 567 C C . HIS A 1 73 ? -10.063 0.851 7.545 1.00 88.69 73 HIS A C 1
ATOM 569 O O . HIS A 1 73 ? -9.267 0.664 6.628 1.00 88.69 73 HI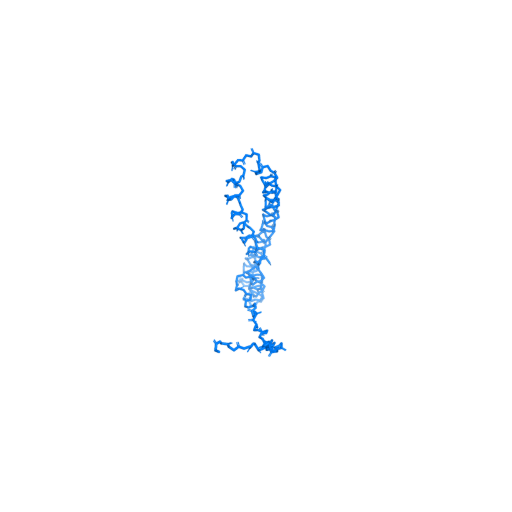S A O 1
ATOM 575 N N . ALA A 1 74 ? -11.259 1.412 7.346 1.00 89.00 74 ALA A N 1
ATOM 576 C CA . ALA A 1 74 ? -11.768 1.745 6.018 1.00 89.00 74 ALA A CA 1
ATOM 577 C C . ALA A 1 74 ? -10.889 2.779 5.292 1.00 89.00 74 ALA A C 1
ATOM 579 O O . ALA A 1 74 ? -10.626 2.654 4.096 1.00 89.00 74 ALA A O 1
ATOM 580 N N . MET A 1 75 ? -10.397 3.798 6.007 1.00 91.00 75 MET A N 1
ATOM 581 C CA . MET A 1 75 ? -9.489 4.794 5.433 1.00 91.00 75 MET A CA 1
ATOM 582 C C . MET A 1 75 ? -8.133 4.182 5.060 1.00 91.00 75 MET A C 1
ATOM 584 O O . MET A 1 75 ? -7.562 4.542 4.026 1.00 91.00 75 MET A O 1
ATOM 588 N N . THR A 1 76 ? -7.609 3.267 5.881 1.00 91.38 76 THR A N 1
ATOM 589 C CA . THR A 1 76 ? -6.368 2.543 5.592 1.00 91.38 76 THR A CA 1
ATOM 590 C C . THR A 1 76 ? -6.540 1.637 4.373 1.00 91.38 76 THR A C 1
ATOM 592 O O . THR A 1 76 ? -5.695 1.690 3.482 1.00 91.38 76 THR A O 1
ATOM 595 N N . GLU A 1 77 ? -7.646 0.895 4.264 1.00 91.00 77 GLU A N 1
ATOM 596 C CA . GLU A 1 77 ? -7.973 0.079 3.084 1.00 91.00 77 GLU A CA 1
ATOM 597 C C . GLU A 1 77 ? -8.063 0.918 1.800 1.00 91.00 77 GLU A C 1
ATOM 599 O O . GLU A 1 77 ? -7.397 0.597 0.811 1.00 91.00 77 GLU A O 1
ATOM 604 N N . ASP A 1 78 ? -8.821 2.022 1.814 1.00 94.50 78 ASP A N 1
ATOM 605 C CA . ASP A 1 78 ? -8.952 2.920 0.655 1.00 94.50 78 ASP A CA 1
ATOM 606 C C . ASP A 1 78 ? -7.597 3.511 0.239 1.00 94.50 78 ASP A C 1
ATOM 608 O O . ASP A 1 78 ? -7.217 3.506 -0.937 1.00 94.50 78 ASP A O 1
ATOM 612 N N . THR A 1 79 ? -6.813 3.967 1.218 1.00 93.94 79 THR A N 1
ATOM 613 C CA . THR A 1 79 ? -5.484 4.529 0.958 1.00 93.94 79 THR A CA 1
ATOM 614 C C . THR A 1 79 ? -4.542 3.471 0.380 1.00 93.94 79 THR A C 1
ATOM 616 O O . THR A 1 79 ? -3.841 3.748 -0.596 1.00 93.94 79 THR A O 1
ATOM 619 N N . CYS A 1 80 ? -4.557 2.246 0.914 1.00 94.19 80 CYS A N 1
ATOM 620 C CA . CYS A 1 80 ? -3.803 1.119 0.367 1.00 94.19 80 CYS A CA 1
ATOM 621 C C . CYS A 1 80 ? -4.214 0.803 -1.074 1.00 94.19 80 CYS A C 1
ATOM 623 O O . CYS A 1 80 ? -3.340 0.628 -1.922 1.00 94.19 80 CYS A O 1
ATOM 625 N N . ALA A 1 81 ? -5.512 0.787 -1.387 1.00 95.19 81 ALA A N 1
ATOM 626 C CA . ALA A 1 81 ? -5.996 0.562 -2.749 1.00 95.19 81 ALA A CA 1
ATOM 627 C C . ALA A 1 81 ? -5.488 1.643 -3.722 1.00 95.19 81 ALA A C 1
ATOM 629 O O . ALA A 1 81 ? -5.002 1.340 -4.816 1.00 95.19 81 ALA A O 1
ATOM 630 N N . ARG A 1 82 ? -5.519 2.914 -3.308 1.00 96.81 82 ARG A N 1
ATOM 631 C CA . ARG A 1 82 ? -4.983 4.029 -4.104 1.00 96.81 82 ARG A CA 1
ATOM 632 C C . ARG A 1 82 ? -3.475 3.905 -4.327 1.00 96.81 82 ARG A C 1
ATOM 634 O O . ARG A 1 82 ? -3.007 4.129 -5.442 1.00 96.81 82 ARG A O 1
ATOM 641 N N . LEU A 1 83 ? -2.715 3.518 -3.305 1.00 97.00 83 LEU A N 1
ATOM 642 C CA . LEU A 1 83 ? -1.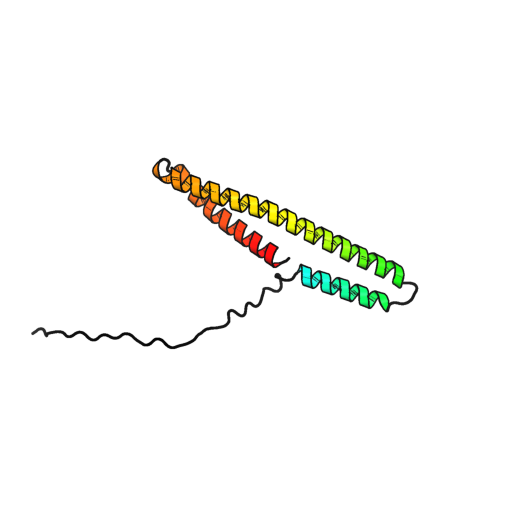268 3.321 -3.417 1.00 97.00 83 LEU A CA 1
ATOM 643 C C . LEU A 1 83 ? -0.897 2.084 -4.251 1.00 97.00 83 LEU A C 1
ATOM 645 O O . LEU A 1 83 ? 0.075 2.136 -5.002 1.00 97.00 83 LEU A O 1
ATOM 649 N N . LEU A 1 84 ? -1.688 1.009 -4.205 1.00 96.00 84 LEU A N 1
ATOM 650 C CA . LEU A 1 84 ? -1.535 -0.139 -5.105 1.00 96.00 84 LEU A CA 1
ATOM 651 C C . LEU A 1 84 ? -1.696 0.266 -6.574 1.00 96.00 84 LEU A C 1
ATOM 653 O O . LEU A 1 84 ? -0.934 -0.191 -7.431 1.00 96.00 84 LEU A O 1
ATOM 657 N N . ASN A 1 85 ? -2.638 1.164 -6.873 1.00 96.88 85 ASN A N 1
ATOM 658 C CA . ASN A 1 85 ? -2.785 1.713 -8.221 1.00 96.88 85 ASN A CA 1
ATOM 659 C C . ASN A 1 85 ? -1.540 2.507 -8.640 1.00 96.88 85 ASN A C 1
ATOM 661 O O . ASN A 1 85 ? -1.072 2.356 -9.768 1.00 96.88 85 ASN A O 1
ATOM 665 N N . VAL A 1 86 ? -0.952 3.295 -7.731 1.00 97.31 86 VAL A N 1
ATOM 666 C CA . VAL A 1 86 ? 0.323 3.994 -7.981 1.00 97.31 86 VAL A CA 1
ATOM 667 C C . VAL A 1 86 ? 1.459 2.999 -8.227 1.00 97.31 86 VAL A C 1
ATOM 669 O O . VAL A 1 86 ? 2.195 3.152 -9.201 1.00 97.31 86 VAL A O 1
ATOM 672 N N . SER A 1 87 ? 1.579 1.952 -7.405 1.00 96.38 87 SER A N 1
ATOM 673 C CA . SER A 1 87 ? 2.584 0.899 -7.600 1.00 96.38 87 SER A CA 1
ATOM 674 C C . SER A 1 87 ? 2.425 0.203 -8.955 1.00 96.38 87 SER A C 1
ATOM 676 O O . SER A 1 87 ? 3.411 -0.017 -9.666 1.00 96.38 87 SER A O 1
ATOM 678 N N . THR A 1 88 ? 1.187 -0.082 -9.356 1.00 96.56 88 THR A N 1
ATOM 679 C CA . THR A 1 88 ? 0.871 -0.664 -10.667 1.00 96.56 88 THR A CA 1
ATOM 680 C C . THR A 1 88 ? 1.241 0.294 -11.801 1.00 96.56 88 THR A C 1
ATOM 682 O O . THR A 1 88 ? 1.854 -0.118 -12.783 1.00 96.56 88 THR A O 1
ATOM 685 N N . GLY A 1 89 ? 0.959 1.591 -11.653 1.00 97.62 89 GLY A N 1
ATOM 686 C CA . GLY A 1 89 ? 1.402 2.617 -12.599 1.00 97.62 89 GLY A CA 1
ATOM 687 C C . GLY A 1 89 ? 2.926 2.668 -12.741 1.00 97.62 89 GLY A C 1
ATOM 688 O O . GLY A 1 89 ? 3.443 2.723 -13.857 1.00 97.62 89 GLY A O 1
ATOM 689 N N . LEU A 1 90 ? 3.660 2.559 -11.628 1.00 97.62 90 LEU A N 1
ATOM 690 C CA . LEU A 1 90 ? 5.123 2.487 -11.635 1.00 97.62 90 LEU A CA 1
ATOM 691 C C . LEU A 1 90 ? 5.650 1.239 -12.352 1.00 97.62 90 LEU A C 1
ATOM 693 O O . LEU A 1 90 ? 6.671 1.339 -13.028 1.00 97.62 90 LEU A O 1
ATOM 697 N N . VAL A 1 91 ? 4.963 0.090 -12.272 1.00 97.62 91 VAL A N 1
ATOM 698 C CA . VAL A 1 91 ? 5.305 -1.097 -13.087 1.00 97.62 91 VAL A CA 1
ATOM 699 C C . VAL A 1 91 ? 5.270 -0.739 -14.570 1.00 97.62 91 VAL A C 1
ATOM 701 O O . VAL A 1 91 ? 6.234 -1.012 -15.282 1.00 97.62 91 VAL A O 1
ATOM 704 N N . GLY A 1 92 ? 4.190 -0.099 -15.026 1.00 97.31 92 GLY A N 1
ATOM 705 C CA . GLY A 1 92 ? 4.041 0.300 -16.426 1.00 97.31 92 GLY A CA 1
ATOM 706 C C . GLY A 1 92 ? 5.109 1.302 -16.871 1.00 97.31 92 GLY A C 1
ATOM 707 O O . GLY A 1 92 ? 5.684 1.150 -17.947 1.00 97.31 92 GLY A O 1
ATOM 708 N N . ILE A 1 93 ? 5.436 2.284 -16.023 1.00 97.75 93 ILE A N 1
ATOM 709 C CA . ILE A 1 93 ? 6.516 3.247 -16.296 1.00 97.75 93 ILE A CA 1
ATOM 710 C C . ILE A 1 93 ? 7.863 2.530 -16.414 1.00 97.75 93 ILE A C 1
ATOM 712 O O . ILE A 1 93 ? 8.592 2.772 -17.370 1.00 97.75 93 ILE A O 1
ATOM 716 N N . LEU A 1 94 ? 8.192 1.630 -15.486 1.00 97.88 94 LEU A N 1
ATOM 717 C CA . LEU A 1 94 ? 9.442 0.868 -15.532 1.00 97.88 94 LEU A CA 1
ATOM 718 C C . LEU A 1 94 ? 9.530 0.006 -16.795 1.00 97.88 94 LEU A C 1
ATOM 720 O O . LEU A 1 94 ? 10.545 0.039 -17.482 1.00 97.88 94 LEU A O 1
ATOM 724 N N . GLN A 1 95 ? 8.452 -0.693 -17.155 1.00 97.38 95 GLN A N 1
ATOM 725 C CA . GLN A 1 95 ? 8.388 -1.470 -18.396 1.00 97.38 95 GLN A CA 1
ATOM 726 C C . GLN A 1 95 ? 8.589 -0.591 -19.633 1.00 97.38 95 GLN A C 1
ATOM 728 O O . GLN A 1 95 ? 9.324 -0.969 -20.542 1.00 97.38 95 GLN A O 1
ATOM 733 N N . LEU A 1 96 ? 7.975 0.595 -19.666 1.00 96.81 96 LEU A N 1
ATOM 734 C CA . LEU A 1 96 ? 8.175 1.545 -20.754 1.00 96.81 96 LEU A CA 1
ATOM 735 C C . LEU A 1 96 ? 9.641 1.988 -20.825 1.00 96.81 96 LEU A C 1
ATOM 737 O O . LEU A 1 96 ? 10.240 1.944 -21.894 1.00 96.81 96 LEU A O 1
ATOM 741 N N . LEU A 1 97 ? 10.243 2.375 -19.700 1.00 96.88 97 LEU A N 1
ATOM 742 C CA . LEU A 1 97 ? 11.646 2.790 -19.662 1.00 96.88 97 LEU A CA 1
ATOM 743 C C . LEU A 1 97 ? 12.592 1.681 -20.125 1.00 96.88 97 LEU A C 1
ATOM 745 O O . LEU A 1 97 ? 13.546 1.973 -20.842 1.00 96.88 97 LEU A O 1
ATOM 749 N N . GLU A 1 98 ? 12.296 0.429 -19.785 1.00 95.88 98 GLU A N 1
ATOM 750 C CA . GLU A 1 98 ? 13.056 -0.728 -20.256 1.00 95.88 98 GLU A CA 1
ATOM 751 C C . GLU A 1 98 ? 12.981 -0.864 -21.787 1.00 95.88 98 GLU A C 1
ATOM 753 O O . GLU A 1 98 ? 14.011 -1.008 -22.443 1.00 95.88 98 GLU A O 1
ATOM 758 N N . VAL A 1 99 ? 11.790 -0.711 -22.382 1.00 96.19 99 VAL A N 1
ATOM 759 C CA . VAL A 1 99 ? 11.589 -0.771 -23.846 1.00 96.19 99 VAL A CA 1
ATOM 760 C C . VAL A 1 99 ? 12.372 0.317 -24.592 1.00 96.19 99 VAL A C 1
ATOM 762 O O . VAL A 1 99 ? 12.866 0.082 -25.696 1.00 96.19 99 VAL A O 1
ATOM 765 N N . TRP A 1 100 ? 12.494 1.513 -24.014 1.00 94.56 100 TRP A N 1
ATOM 766 C CA . TRP A 1 100 ? 13.204 2.640 -24.637 1.00 94.56 100 TRP A CA 1
ATOM 767 C C . TRP A 1 100 ? 14.680 2.740 -24.233 1.00 94.56 100 TRP A C 1
ATOM 769 O O . TRP A 1 100 ? 15.403 3.582 -24.769 1.00 94.56 100 TRP A O 1
ATOM 779 N N . SER A 1 101 ? 15.142 1.869 -23.338 1.00 91.38 101 SER A N 1
ATOM 780 C CA . SER A 1 101 ? 16.483 1.910 -22.750 1.00 91.38 101 SER A CA 1
ATOM 781 C C . SER A 1 101 ? 17.604 1.873 -23.791 1.00 91.38 101 SER A C 1
ATOM 783 O O . SER A 1 101 ? 18.599 2.584 -23.655 1.00 91.38 101 SER A O 1
ATOM 785 N N . ASP A 1 102 ? 17.419 1.119 -24.875 1.00 91.12 102 ASP A N 1
ATOM 786 C CA . ASP A 1 102 ? 18.388 1.010 -25.968 1.00 91.12 102 ASP A CA 1
ATOM 787 C C . ASP A 1 102 ? 18.491 2.263 -26.834 1.00 91.12 102 ASP A C 1
ATOM 789 O O . ASP A 1 102 ?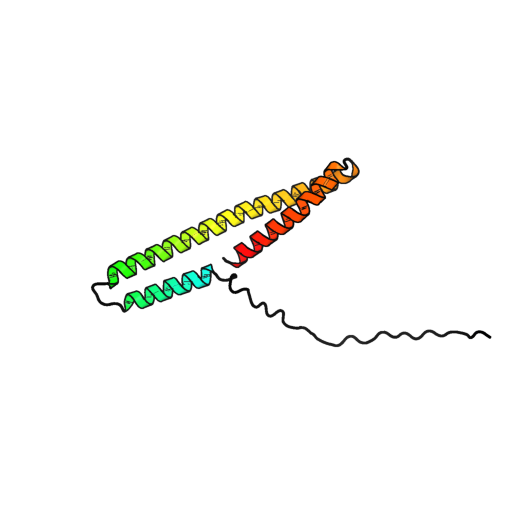 19.492 2.458 -27.523 1.00 91.12 102 ASP A O 1
ATOM 793 N N . ARG A 1 103 ? 17.478 3.131 -26.780 1.00 91.81 103 ARG A N 1
ATOM 794 C CA . ARG A 1 103 ? 17.394 4.354 -27.585 1.00 91.81 103 ARG A CA 1
ATOM 795 C C . ARG A 1 103 ? 17.850 5.595 -26.821 1.00 91.81 103 ARG A C 1
ATOM 797 O O . ARG A 1 103 ? 18.295 6.545 -27.457 1.00 91.81 103 ARG A O 1
ATOM 804 N N . ALA A 1 104 ? 17.749 5.592 -25.491 1.00 94.31 104 ALA A N 1
ATOM 805 C CA . ALA A 1 104 ? 18.115 6.721 -24.640 1.00 94.31 104 ALA A CA 1
ATOM 806 C C . ALA A 1 104 ? 18.715 6.237 -23.312 1.00 94.31 104 ALA A C 1
ATOM 808 O O . ALA A 1 104 ? 18.090 5.487 -22.558 1.00 94.31 104 ALA A O 1
ATOM 809 N N . TRP A 1 105 ? 19.934 6.682 -23.001 1.00 93.38 105 TRP A N 1
ATOM 810 C CA . TRP A 1 105 ? 20.624 6.290 -21.767 1.00 93.38 105 TRP A CA 1
ATOM 811 C C . TRP A 1 105 ? 19.920 6.851 -20.520 1.00 93.38 105 TRP A C 1
ATOM 813 O O . TRP A 1 105 ? 19.937 6.215 -19.466 1.00 93.38 105 TRP A O 1
ATOM 823 N N . GLU A 1 106 ? 19.219 7.977 -20.658 1.00 96.19 106 GLU A N 1
ATOM 824 C CA . GLU A 1 106 ? 18.382 8.580 -19.623 1.00 96.19 106 GLU A CA 1
ATOM 825 C C . GLU A 1 106 ? 17.284 7.614 -19.161 1.00 96.19 106 GLU A C 1
ATOM 827 O O . GLU A 1 106 ? 16.973 7.568 -17.970 1.00 96.19 106 GLU A O 1
ATOM 832 N N . CYS A 1 107 ? 16.742 6.787 -20.066 1.00 95.94 107 CYS A N 1
ATOM 833 C CA . CYS A 1 107 ? 15.756 5.766 -19.714 1.00 95.94 107 CYS A CA 1
ATOM 834 C C . CYS A 1 107 ? 16.355 4.694 -18.795 1.00 95.94 107 CYS A C 1
ATOM 836 O O . CYS A 1 107 ? 15.709 4.310 -17.821 1.00 95.94 107 CYS A O 1
ATOM 838 N N . ARG A 1 108 ? 17.608 4.272 -19.034 1.00 94.75 108 ARG A N 1
ATOM 839 C CA . ARG A 1 108 ? 18.324 3.346 -18.135 1.00 94.75 108 ARG A CA 1
ATOM 840 C C . ARG A 1 108 ? 18.552 3.973 -16.764 1.00 94.75 108 ARG A C 1
ATOM 842 O O . ARG A 1 108 ? 18.281 3.338 -15.748 1.00 94.75 108 ARG A O 1
ATOM 849 N N . CYS A 1 109 ? 19.006 5.225 -16.724 1.00 95.62 109 CYS A N 1
ATOM 850 C CA . CYS A 1 109 ? 19.213 5.941 -15.466 1.00 95.62 109 CYS A CA 1
ATOM 851 C C . CYS A 1 109 ? 17.913 6.085 -14.672 1.00 95.62 109 CYS A C 1
ATOM 853 O O . CYS A 1 109 ? 17.886 5.775 -13.482 1.00 95.62 109 CYS A O 1
ATOM 855 N N . LEU A 1 110 ? 16.826 6.496 -15.328 1.00 96.81 110 LEU A N 1
ATOM 856 C CA . LEU A 1 110 ? 15.535 6.656 -14.672 1.00 96.81 110 LEU A CA 1
ATOM 857 C C . LEU A 1 110 ? 14.973 5.311 -14.192 1.00 96.81 110 LEU A C 1
ATOM 859 O O . LEU A 1 110 ? 14.471 5.233 -13.073 1.00 96.81 110 LEU A O 1
ATOM 863 N N . HIS A 1 111 ? 15.121 4.240 -14.979 1.00 97.00 111 HIS A N 1
ATOM 864 C CA . HIS A 1 111 ? 14.737 2.893 -14.557 1.00 97.00 111 HIS A CA 1
ATOM 865 C C . HIS A 1 111 ? 15.496 2.464 -13.290 1.00 97.00 111 HIS A C 1
ATOM 867 O O . HIS A 1 111 ? 14.882 2.031 -12.313 1.00 97.00 111 HIS A O 1
ATOM 873 N N . CYS A 1 112 ? 16.819 2.661 -13.260 1.00 95.44 112 CYS A N 1
ATOM 874 C CA . CYS A 1 112 ? 17.655 2.354 -12.096 1.00 95.44 112 CYS A CA 1
ATOM 875 C C . CYS A 1 112 ? 17.278 3.157 -10.842 1.00 95.44 112 CYS A C 1
ATOM 877 O O . CYS A 1 112 ? 17.456 2.652 -9.736 1.00 95.44 112 CYS A O 1
ATOM 879 N N . LEU A 1 113 ? 16.754 4.377 -10.992 1.00 96.69 113 LEU A N 1
ATOM 880 C CA . LEU A 1 113 ? 16.287 5.201 -9.872 1.00 96.69 113 LEU A CA 1
ATOM 881 C C . LEU A 1 113 ? 14.885 4.808 -9.394 1.00 96.69 113 LEU A C 1
ATOM 883 O O . LEU A 1 113 ? 14.623 4.802 -8.193 1.00 96.69 113 LEU A O 1
ATOM 887 N N . LEU A 1 114 ? 13.982 4.465 -10.313 1.00 97.44 114 LEU A N 1
ATOM 888 C CA . LEU A 1 114 ? 12.590 4.150 -9.987 1.00 97.44 114 LEU A CA 1
ATOM 889 C C . LEU A 1 114 ? 12.399 2.713 -9.487 1.00 97.44 114 LEU A C 1
ATOM 891 O O . LEU A 1 114 ? 11.530 2.475 -8.648 1.00 97.44 114 LEU A O 1
ATOM 895 N N . ALA A 1 115 ? 13.199 1.750 -9.954 1.00 97.44 115 ALA A N 1
ATOM 896 C CA . ALA A 1 115 ? 13.056 0.350 -9.554 1.00 97.44 115 ALA A CA 1
ATOM 897 C C . ALA A 1 115 ? 13.247 0.116 -8.035 1.00 97.44 115 ALA A C 1
ATOM 899 O O . ALA A 1 115 ? 12.433 -0.603 -7.451 1.00 97.44 115 ALA A O 1
ATOM 900 N N . PRO A 1 116 ? 14.246 0.718 -7.354 1.00 97.62 116 PRO A N 1
ATOM 901 C CA . PRO A 1 116 ? 14.361 0.654 -5.897 1.00 97.62 116 PRO A CA 1
ATOM 902 C C . PRO A 1 116 ? 13.174 1.312 -5.189 1.00 97.62 116 PRO A C 1
ATOM 904 O O . PRO A 1 116 ? 12.616 0.719 -4.275 1.00 97.62 116 PRO A O 1
ATOM 907 N N . LEU A 1 117 ? 12.743 2.495 -5.644 1.00 97.38 117 LEU A N 1
ATOM 908 C CA . LEU A 1 117 ? 11.612 3.213 -5.043 1.00 97.38 117 LEU A CA 1
ATOM 909 C C . LEU A 1 117 ? 10.314 2.408 -5.127 1.00 97.38 117 LEU A C 1
ATOM 911 O O . LEU A 1 117 ? 9.540 2.378 -4.175 1.00 97.38 117 LEU A O 1
ATOM 915 N N . LYS A 1 118 ? 10.100 1.704 -6.243 1.00 97.50 118 LYS A N 1
ATOM 916 C CA . LYS A 1 118 ? 8.986 0.769 -6.367 1.00 97.50 118 LYS A CA 1
ATOM 917 C C . LYS A 1 118 ? 9.069 -0.347 -5.322 1.00 97.50 118 LYS A C 1
ATOM 919 O O . LYS A 1 118 ? 8.053 -0.668 -4.719 1.00 97.50 118 LYS A O 1
ATOM 924 N N . ARG A 1 119 ? 10.247 -0.945 -5.115 1.00 97.00 119 ARG A N 1
ATOM 925 C CA . ARG A 1 119 ? 10.412 -2.024 -4.124 1.00 97.00 119 ARG A CA 1
ATOM 926 C C . ARG A 1 119 ? 10.118 -1.542 -2.708 1.00 97.00 119 ARG A C 1
ATOM 928 O O . ARG A 1 119 ? 9.443 -2.253 -1.976 1.00 97.00 119 ARG A O 1
ATOM 935 N N . GLU A 1 120 ? 10.579 -0.346 -2.353 1.00 97.38 120 GLU A N 1
ATOM 936 C CA . GLU A 1 120 ? 10.274 0.265 -1.055 1.00 97.38 120 GLU A CA 1
ATOM 937 C C . GLU A 1 120 ? 8.770 0.530 -0.899 1.00 97.38 120 GLU A C 1
ATOM 939 O O . GLU A 1 120 ? 8.194 0.203 0.136 1.00 97.38 120 GLU A O 1
ATOM 944 N N . LEU A 1 121 ? 8.107 1.045 -1.943 1.00 97.19 121 LEU A N 1
ATOM 945 C CA . LEU A 1 121 ? 6.654 1.235 -1.939 1.00 97.19 121 LEU A CA 1
ATOM 946 C C . LEU A 1 121 ? 5.904 -0.093 -1.766 1.00 97.19 121 LEU A C 1
ATOM 948 O O . LEU A 1 121 ? 4.977 -0.167 -0.964 1.00 97.19 121 LEU A O 1
ATOM 952 N N . ASP A 1 122 ? 6.297 -1.134 -2.501 1.00 96.31 122 ASP A N 1
ATOM 953 C CA . ASP A 1 122 ? 5.681 -2.462 -2.406 1.00 96.31 122 ASP A CA 1
ATOM 954 C C . ASP A 1 122 ? 5.884 -3.075 -1.014 1.00 96.31 122 ASP A C 1
ATOM 956 O O . ASP A 1 122 ? 4.955 -3.662 -0.461 1.00 96.31 122 ASP A O 1
ATOM 960 N N . GLY A 1 123 ? 7.075 -2.907 -0.431 1.00 94.69 123 GLY A N 1
ATOM 961 C CA . GLY A 1 123 ? 7.377 -3.334 0.934 1.00 94.69 123 GLY A CA 1
ATOM 962 C C . GLY A 1 123 ? 6.498 -2.625 1.962 1.00 94.69 123 GLY A C 1
ATOM 963 O O . GLY A 1 123 ? 5.812 -3.284 2.738 1.00 94.69 123 GLY A O 1
ATOM 964 N N . ALA A 1 124 ? 6.433 -1.293 1.899 1.00 93.81 124 ALA A N 1
ATOM 965 C CA . ALA A 1 124 ? 5.587 -0.499 2.787 1.00 93.81 124 ALA A CA 1
ATOM 966 C C . ALA A 1 124 ? 4.098 -0.855 2.642 1.00 93.81 124 ALA A C 1
ATOM 968 O O . ALA A 1 124 ? 3.381 -0.937 3.638 1.00 93.81 124 ALA A O 1
ATOM 969 N N . LEU A 1 125 ? 3.623 -1.105 1.416 1.00 94.00 125 LEU A N 1
ATOM 970 C CA . LEU A 1 125 ? 2.245 -1.541 1.186 1.00 94.00 125 LEU A CA 1
ATOM 971 C C . LEU A 1 125 ? 1.971 -2.916 1.778 1.00 94.00 125 LEU A C 1
ATOM 973 O O . LEU A 1 125 ? 0.924 -3.099 2.394 1.00 94.00 125 LEU A O 1
ATOM 977 N N . ASN A 1 126 ? 2.902 -3.854 1.626 1.00 92.00 126 ASN A N 1
ATOM 978 C CA . ASN A 1 126 ? 2.785 -5.181 2.210 1.00 92.00 126 ASN A CA 1
ATOM 979 C C . ASN A 1 126 ? 2.768 -5.127 3.747 1.00 92.00 126 ASN A C 1
ATOM 981 O O . ASN A 1 126 ? 1.995 -5.851 4.367 1.00 92.00 126 ASN A O 1
ATOM 985 N N . ASP A 1 127 ? 3.564 -4.250 4.361 1.00 90.00 127 ASP A N 1
ATOM 986 C CA . ASP A 1 127 ? 3.572 -4.073 5.815 1.00 90.00 127 ASP A CA 1
ATOM 987 C C . ASP A 1 127 ? 2.236 -3.514 6.325 1.00 90.00 127 ASP A C 1
ATOM 989 O O . ASP A 1 127 ? 1.669 -4.057 7.273 1.00 90.00 127 ASP A O 1
ATOM 993 N N . VAL A 1 128 ? 1.690 -2.479 5.672 1.00 88.56 128 VAL A N 1
ATOM 994 C CA . VAL A 1 128 ? 0.391 -1.893 6.055 1.00 88.56 128 VAL A CA 1
ATOM 995 C C . VAL A 1 128 ? -0.757 -2.871 5.805 1.00 88.56 128 VAL A C 1
ATOM 997 O O . VAL A 1 128 ? -1.624 -3.015 6.660 1.00 88.56 128 VAL A O 1
ATOM 1000 N N . GLN A 1 129 ? -0.755 -3.579 4.674 1.00 87.25 129 GLN A N 1
ATOM 1001 C CA . GLN A 1 129 ? -1.741 -4.630 4.402 1.00 87.25 129 GLN A CA 1
ATOM 1002 C C . GLN A 1 129 ? -1.640 -5.779 5.394 1.00 87.25 129 GLN A C 1
ATOM 1004 O O . GLN A 1 129 ? -2.656 -6.349 5.760 1.00 87.25 129 GLN A O 1
ATOM 1009 N N . GLY A 1 130 ? -0.430 -6.096 5.849 1.00 84.31 130 GLY A N 1
ATOM 1010 C CA . GLY A 1 130 ? -0.230 -7.060 6.913 1.00 84.31 130 GLY A CA 1
ATOM 1011 C C . GLY A 1 130 ? -0.834 -6.608 8.239 1.00 84.31 130 GLY A C 1
ATOM 1012 O O . GLY A 1 130 ? -1.111 -7.464 9.060 1.00 84.31 130 GLY A O 1
ATOM 1013 N N . MET A 1 131 ? -1.030 -5.308 8.487 1.00 84.00 131 MET A N 1
ATOM 1014 C CA . MET A 1 131 ? -1.636 -4.810 9.731 1.00 84.00 131 MET A CA 1
ATOM 1015 C C . MET A 1 131 ? -3.169 -4.894 9.755 1.00 84.00 131 MET A C 1
ATOM 1017 O O . MET A 1 131 ? -3.727 -4.903 10.862 1.00 84.00 131 MET A O 1
ATOM 1021 N N . LEU A 1 132 ? -3.802 -4.885 8.574 1.00 79.25 132 LEU A N 1
ATOM 1022 C CA . LEU A 1 132 ? -5.249 -5.007 8.354 1.00 79.25 132 LEU A CA 1
ATOM 1023 C C . LEU A 1 132 ? -5.707 -6.446 8.630 1.00 79.25 132 LEU A C 1
ATOM 1025 O O . LEU A 1 132 ? -6.594 -6.609 9.499 1.00 79.25 132 LEU A O 1
#

Foldseek 3Di:
DDDDDDDDDDDDDPDDDPPPDPPCPVPPQLAQLVVQLVVLVVQCVVLVVDDPVSNVVSNVVSVVSVVVSVVVVVVLVVVLVVLVVVLVVLVVLLVVLVVCCVVDVVSVVVNVVSVVVSVVSVVVSVSSNSND

pLDDT: mean 78.53, std 20.23, range [33.12, 97.88]

Organism: Ralstonia solanacearum (NCBI:txid305)

InterPro domains:
  IPR009957 Protein of unknown function DUF1484 [PF07363] (26-131)

Radius of gyration: 28.08 Å; chains: 1; bounding box: 81×51×66 Å